Protein AF-A0A2W6DVE7-F1 (afdb_monomer)

Radius of gyration: 12.14 Å; Cα contacts (8 Å, |Δi|>4): 48; chains: 1; bounding box: 24×30×28 Å

Nearest PDB structures (foldseek):
  3dbo-assembly1_B  TM=8.271E-01  e=1.879E-04  Mycobacterium tuberculosis H37Rv
  3h87-assembly1_B  TM=7.573E-01  e=6.640E-01  Mycobacterium tuberculosis H37Rv
  1bcs-assembly1_B  TM=3.537E-01  e=9.650E+00  Triticum aestivum

pLDDT: mean 81.38, std 19.56, range [42.16, 97.88]

Solvent-accessible surface area (backbone atoms only — not comparable to full-atom values): 3577 Å² total; per-residue (Å²): 138,82,72,84,68,72,73,77,69,81,64,87,91,64,68,50,74,65,57,48,53,52,50,52,51,24,33,75,70,70,38,66,47,76,39,76,68,71,72,59,61,88,53,65,86,42,86,65,51,46,82,43,82,102

Foldseek 3Di:
DDPPPVVVVPDDDDQDPVNVVVQVVCLVVLHEAEDCDPSCVVVPPPPSYHYHHD

Mean predicted aligned error: 8.0 Å

Secondary structure (DSSP, 8-state):
---TTGGG--SSSS--HHHHHHHHHHHHHT-PEEES-STTGGGTT-TT--EEE-

Sequence (54 aa):
RTSGADHLAEAGRRVGVNDLWIAASAAAYKLPVITQDNDFDILEGVAGLVIVRV

Structure (mmCIF, N/CA/C/O backbone):
data_AF-A0A2W6DVE7-F1
#
_entry.id   AF-A0A2W6DVE7-F1
#
loop_
_atom_site.group_PDB
_atom_site.id
_atom_site.type_symbol
_atom_site.label_atom_id
_atom_site.label_alt_id
_atom_site.label_comp_id
_atom_site.label_asym_id
_atom_site.label_entity_id
_atom_site.label_seq_id
_atom_site.pdbx_PDB_ins_code
_atom_site.Cartn_x
_atom_site.Cartn_y
_atom_site.Cartn_z
_atom_site.occupancy
_atom_site.B_iso_or_equiv
_atom_site.auth_seq_id
_atom_site.auth_comp_id
_atom_site.auth_asym_id
_atom_site.auth_atom_id
_atom_site.pdbx_PDB_model_num
ATOM 1 N N . ARG A 1 1 ? 15.146 21.422 -12.257 1.00 42.16 1 ARG A N 1
ATOM 2 C CA . ARG A 1 1 ? 16.212 20.656 -11.570 1.00 42.16 1 ARG A CA 1
ATOM 3 C C . ARG A 1 1 ? 15.640 19.273 -11.308 1.00 42.16 1 ARG A C 1
ATOM 5 O O . ARG A 1 1 ? 15.060 19.049 -10.262 1.00 42.16 1 ARG A O 1
ATOM 12 N N . THR A 1 2 ? 15.655 18.429 -12.331 1.00 44.56 2 THR A N 1
ATOM 13 C CA . THR A 1 2 ? 15.086 17.080 -12.305 1.00 44.56 2 THR A CA 1
ATOM 14 C C . THR A 1 2 ? 16.131 16.158 -11.686 1.00 44.56 2 THR A C 1
ATOM 16 O O . THR A 1 2 ? 17.243 16.046 -12.200 1.00 44.56 2 THR A O 1
ATOM 19 N N . SER A 1 3 ? 15.842 15.608 -10.508 1.00 45.56 3 SER A N 1
ATOM 20 C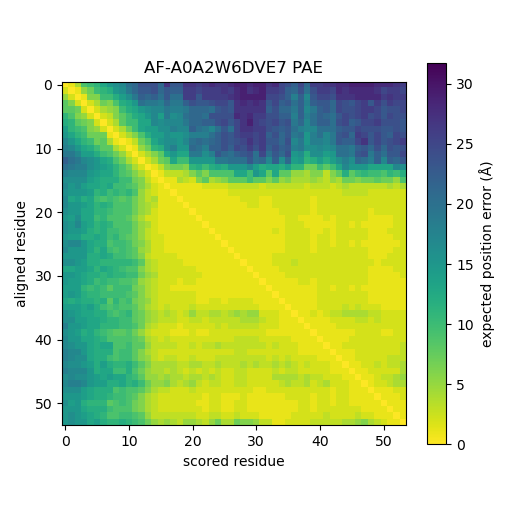 CA . SER A 1 3 ? 16.722 14.645 -9.850 1.00 45.56 3 SER A CA 1
ATOM 21 C C . SER A 1 3 ? 16.740 13.363 -10.673 1.00 45.56 3 SER A C 1
ATOM 23 O O . SER A 1 3 ? 15.745 12.654 -10.743 1.00 45.56 3 SER A O 1
ATOM 25 N N . GLY A 1 4 ? 17.882 13.066 -11.291 1.00 44.16 4 GLY A N 1
ATOM 26 C CA . GLY A 1 4 ? 18.127 11.857 -12.083 1.00 44.16 4 GLY A CA 1
ATOM 27 C C . GLY A 1 4 ? 18.193 10.555 -11.275 1.00 44.16 4 GLY A C 1
ATOM 28 O O . GLY A 1 4 ? 18.959 9.672 -11.640 1.00 44.16 4 GLY A O 1
ATOM 29 N N . ALA A 1 5 ? 17.439 10.445 -10.179 1.00 51.88 5 ALA A N 1
ATOM 30 C CA . ALA A 1 5 ? 17.300 9.213 -9.404 1.00 51.88 5 ALA A CA 1
ATOM 31 C C . ALA A 1 5 ? 16.096 8.369 -9.866 1.00 51.88 5 ALA A C 1
ATOM 33 O O . ALA A 1 5 ? 16.149 7.147 -9.764 1.00 51.88 5 ALA A O 1
ATOM 34 N N . ASP A 1 6 ? 15.073 8.997 -10.459 1.00 52.25 6 ASP A N 1
ATOM 35 C CA . ASP A 1 6 ? 13.826 8.314 -10.847 1.00 52.25 6 ASP A CA 1
ATOM 36 C C . ASP A 1 6 ? 13.947 7.508 -12.154 1.00 52.25 6 ASP A C 1
ATOM 38 O O . ASP A 1 6 ? 13.102 6.673 -12.455 1.00 52.25 6 ASP A O 1
ATOM 42 N N . HIS A 1 7 ? 15.034 7.679 -12.918 1.00 51.16 7 HIS A N 1
ATOM 43 C CA . HIS A 1 7 ? 15.262 6.939 -14.169 1.00 51.16 7 HIS A CA 1
ATOM 44 C C . HIS A 1 7 ? 15.791 5.503 -13.981 1.00 51.16 7 HIS A C 1
ATOM 46 O O . HIS A 1 7 ? 15.947 4.782 -14.960 1.00 51.16 7 HIS A O 1
ATOM 52 N N . LEU A 1 8 ? 16.090 5.056 -12.754 1.00 47.84 8 LEU A N 1
ATOM 53 C CA . LEU A 1 8 ? 16.654 3.714 -12.515 1.00 47.84 8 LEU A CA 1
ATOM 54 C C . LEU A 1 8 ? 15.636 2.667 -12.036 1.00 47.84 8 LEU A C 1
ATOM 56 O O . LEU A 1 8 ? 15.994 1.495 -11.926 1.00 47.84 8 LEU A O 1
ATOM 60 N N . ALA A 1 9 ? 14.374 3.043 -11.811 1.00 51.41 9 ALA A N 1
ATOM 61 C CA . ALA A 1 9 ? 13.290 2.099 -11.512 1.00 51.41 9 ALA A CA 1
ATOM 62 C C . ALA A 1 9 ? 12.478 1.697 -12.761 1.00 51.41 9 ALA A C 1
ATOM 64 O O . ALA A 1 9 ? 11.461 1.017 -12.661 1.00 51.41 9 ALA A O 1
ATOM 65 N N . GLU A 1 10 ? 12.946 2.071 -13.956 1.00 48.78 10 GLU A N 1
ATOM 66 C CA . GLU A 1 10 ? 12.250 1.908 -15.238 1.00 48.78 10 GLU A CA 1
ATOM 67 C C . GLU A 1 10 ? 12.292 0.463 -15.797 1.00 48.78 10 GLU A C 1
ATOM 69 O O . GLU A 1 10 ? 12.448 0.227 -16.993 1.00 48.78 10 GLU A O 1
ATOM 74 N N . ALA A 1 11 ? 12.142 -0.543 -14.933 1.00 46.50 11 ALA A N 1
ATOM 75 C CA . ALA A 1 11 ? 11.981 -1.936 -15.340 1.00 46.50 11 ALA A CA 1
ATOM 76 C C . ALA A 1 11 ? 10.915 -2.612 -14.470 1.00 46.50 11 ALA A C 1
ATOM 78 O O . ALA A 1 11 ? 11.195 -3.185 -13.416 1.00 46.50 11 ALA A O 1
ATOM 79 N N . GLY A 1 12 ? 9.670 -2.513 -14.940 1.00 50.56 12 GLY A N 1
ATOM 80 C CA . GLY A 1 12 ? 8.481 -3.037 -14.281 1.00 50.56 12 GLY A CA 1
ATOM 81 C C . GLY A 1 12 ? 8.582 -4.506 -13.854 1.00 50.56 12 GLY A C 1
ATOM 82 O O . GLY A 1 12 ? 9.225 -5.330 -14.507 1.00 50.56 12 GLY A O 1
ATOM 83 N N . ARG A 1 13 ? 7.840 -4.807 -12.775 1.00 54.91 13 ARG A N 1
ATOM 84 C CA . ARG A 1 13 ? 7.669 -6.083 -12.037 1.00 54.91 13 ARG A CA 1
ATOM 85 C C . ARG A 1 13 ? 8.445 -6.239 -10.728 1.00 54.91 13 ARG A C 1
ATOM 87 O O . ARG A 1 13 ? 8.557 -7.361 -10.233 1.00 54.91 13 ARG A O 1
ATOM 94 N N . ARG A 1 14 ? 8.945 -5.168 -10.114 1.00 62.25 14 ARG A N 1
ATOM 95 C CA . ARG A 1 14 ? 9.449 -5.235 -8.735 1.00 62.25 14 ARG A CA 1
ATOM 96 C C . ARG A 1 14 ? 8.991 -4.002 -7.976 1.00 62.25 14 ARG A C 1
ATOM 98 O O . ARG A 1 14 ? 9.229 -2.900 -8.445 1.00 62.25 14 ARG A O 1
ATOM 105 N N . VAL A 1 15 ? 8.366 -4.216 -6.818 1.00 67.75 15 VAL A N 1
ATOM 106 C CA . VAL A 1 15 ? 8.177 -3.168 -5.806 1.00 67.75 15 VAL A CA 1
ATOM 107 C C . VAL A 1 15 ? 9.554 -2.560 -5.551 1.00 67.75 15 VAL A C 1
ATOM 109 O O . VAL A 1 15 ? 10.508 -3.317 -5.310 1.00 67.75 15 VAL A O 1
ATOM 112 N N . GLY A 1 16 ? 9.682 -1.236 -5.632 1.00 83.81 16 GLY A N 1
ATOM 113 C CA . GLY A 1 16 ? 10.916 -0.566 -5.252 1.00 83.81 16 GLY A CA 1
ATOM 114 C C . GLY A 1 16 ? 11.311 -0.994 -3.839 1.00 83.81 16 GLY A C 1
ATOM 115 O O . GLY A 1 16 ? 10.461 -1.196 -2.975 1.00 83.81 16 GLY A O 1
ATOM 116 N N . VAL A 1 17 ? 12.607 -1.176 -3.567 1.00 86.12 17 VAL A N 1
ATOM 117 C CA . VAL A 1 17 ? 13.040 -1.621 -2.225 1.00 86.12 17 VAL A CA 1
ATOM 118 C C . VAL A 1 17 ? 12.512 -0.691 -1.123 1.00 86.12 17 VAL A C 1
ATOM 120 O O . VAL A 1 17 ? 12.169 -1.156 -0.039 1.00 86.12 17 VAL A O 1
ATOM 123 N N . ASN A 1 18 ? 12.375 0.602 -1.426 1.00 88.19 18 ASN A N 1
ATOM 124 C CA . ASN A 1 18 ? 11.793 1.592 -0.529 1.00 88.19 18 ASN A CA 1
ATOM 125 C C . ASN A 1 18 ? 10.294 1.355 -0.307 1.00 88.19 18 ASN A C 1
ATOM 127 O O . ASN A 1 18 ? 9.855 1.325 0.840 1.00 88.19 18 ASN A O 1
ATOM 131 N N . ASP A 1 19 ? 9.531 1.110 -1.371 1.00 91.19 19 ASP A N 1
ATOM 132 C C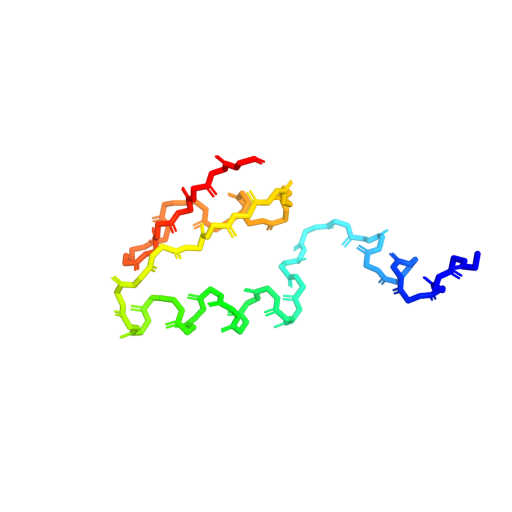A . ASP A 1 19 ? 8.087 0.864 -1.286 1.00 91.19 19 ASP A CA 1
ATOM 133 C C . ASP A 1 19 ? 7.787 -0.407 -0.494 1.00 91.19 19 ASP A C 1
ATOM 135 O O . ASP A 1 19 ? 6.845 -0.450 0.297 1.00 91.19 19 ASP A O 1
ATOM 139 N N . LEU A 1 20 ? 8.651 -1.422 -0.610 1.00 92.06 20 LEU A N 1
ATOM 140 C CA . LEU A 1 20 ? 8.531 -2.643 0.179 1.00 92.06 20 LEU A CA 1
ATOM 141 C C . LEU A 1 20 ? 8.752 -2.377 1.673 1.00 92.06 20 LEU A C 1
ATOM 143 O O . LEU A 1 20 ? 8.006 -2.896 2.503 1.00 92.06 20 LEU A O 1
ATOM 147 N N . TRP A 1 21 ? 9.742 -1.556 2.031 1.00 95.19 21 TRP A N 1
ATOM 148 C CA . TRP A 1 21 ? 9.964 -1.157 3.425 1.00 95.19 21 TRP A CA 1
ATOM 149 C C . TRP A 1 21 ? 8.815 -0.314 3.980 1.00 95.19 21 TRP A C 1
ATOM 151 O O . TRP A 1 21 ? 8.415 -0.513 5.132 1.00 95.19 21 TRP A O 1
ATOM 161 N N . ILE A 1 22 ? 8.251 0.583 3.169 1.00 95.50 22 ILE A N 1
ATOM 162 C CA . ILE A 1 22 ? 7.066 1.369 3.530 1.00 95.50 22 ILE A CA 1
ATOM 163 C C . ILE A 1 22 ? 5.881 0.430 3.788 1.00 95.50 22 ILE A C 1
ATOM 165 O O . ILE A 1 22 ? 5.276 0.491 4.860 1.00 95.50 22 ILE A O 1
ATOM 169 N N . ALA A 1 23 ? 5.595 -0.488 2.861 1.00 95.12 23 ALA A N 1
ATOM 170 C CA . ALA A 1 23 ? 4.495 -1.442 2.975 1.00 95.12 23 ALA A CA 1
ATOM 171 C C . ALA A 1 23 ? 4.650 -2.374 4.188 1.00 95.12 23 ALA A C 1
ATOM 173 O O . ALA A 1 23 ? 3.704 -2.562 4.953 1.00 95.12 23 ALA A O 1
ATOM 174 N N . ALA A 1 24 ? 5.850 -2.917 4.412 1.00 95.00 24 ALA A N 1
ATOM 175 C CA . ALA A 1 24 ? 6.132 -3.771 5.564 1.00 95.00 24 ALA A CA 1
ATOM 176 C C . ALA A 1 24 ? 5.929 -3.027 6.892 1.00 95.00 24 ALA A C 1
ATOM 178 O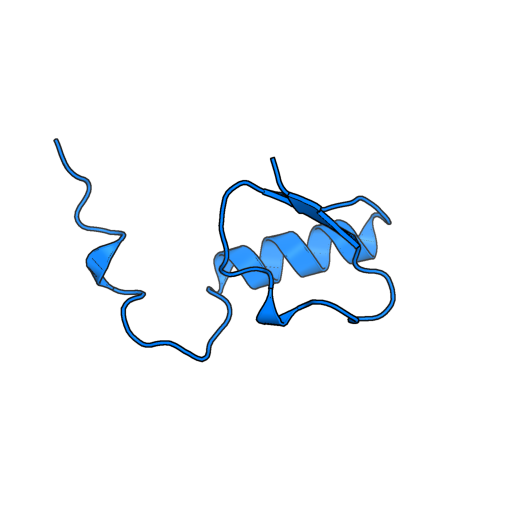 O . ALA A 1 24 ? 5.342 -3.573 7.828 1.00 95.00 24 ALA A O 1
ATOM 179 N N . SER A 1 25 ? 6.364 -1.767 6.961 1.00 97.00 25 SER A N 1
ATOM 180 C CA . SER A 1 25 ? 6.163 -0.923 8.141 1.00 97.00 25 SER A CA 1
ATOM 181 C C . SER A 1 25 ? 4.675 -0.657 8.377 1.00 97.00 25 SER A C 1
ATOM 183 O O . SER A 1 25 ? 4.182 -0.857 9.485 1.00 97.00 25 SER A O 1
ATOM 185 N N . ALA A 1 26 ? 3.934 -0.276 7.333 1.00 97.50 26 ALA A N 1
ATOM 186 C CA . ALA A 1 26 ? 2.497 -0.028 7.413 1.00 97.50 26 ALA A CA 1
ATOM 187 C C . ALA A 1 26 ? 1.732 -1.261 7.927 1.00 97.50 26 ALA A C 1
ATOM 189 O O . ALA A 1 26 ? 0.954 -1.155 8.878 1.00 97.50 26 ALA A O 1
ATOM 190 N N . ALA A 1 27 ? 2.036 -2.444 7.385 1.00 96.25 27 ALA A N 1
ATOM 191 C CA . ALA A 1 27 ? 1.445 -3.703 7.829 1.00 96.25 27 ALA A CA 1
ATOM 192 C C . ALA A 1 27 ? 1.779 -4.029 9.297 1.00 96.25 27 ALA A C 1
ATOM 194 O O . ALA A 1 27 ? 0.890 -4.391 10.071 1.00 96.25 27 ALA A O 1
ATOM 195 N N . ALA A 1 28 ? 3.037 -3.851 9.719 1.00 96.81 28 ALA A N 1
ATOM 196 C CA . ALA A 1 28 ? 3.467 -4.111 11.096 1.00 96.81 28 ALA A CA 1
ATOM 197 C C . ALA A 1 28 ? 2.740 -3.223 12.121 1.00 96.81 28 ALA A C 1
ATOM 199 O O . ALA A 1 28 ? 2.383 -3.688 13.206 1.00 96.81 28 ALA A O 1
ATOM 200 N N . TYR A 1 29 ? 2.477 -1.963 11.765 1.00 97.50 29 TYR A N 1
ATOM 201 C CA . TYR A 1 29 ? 1.772 -1.004 12.619 1.00 97.50 29 TYR A CA 1
ATOM 202 C C . TYR A 1 29 ? 0.253 -0.965 12.402 1.00 97.50 29 TYR A C 1
ATOM 204 O O . TYR A 1 29 ? -0.431 -0.218 13.101 1.00 97.50 29 TYR A O 1
ATOM 212 N N . LYS A 1 30 ? -0.293 -1.781 11.490 1.00 96.81 30 LYS A N 1
ATOM 213 C CA . LYS A 1 30 ? -1.720 -1.797 11.115 1.00 96.81 30 LYS A CA 1
ATOM 214 C C . LYS A 1 30 ? -2.225 -0.427 10.640 1.00 96.81 30 LYS A C 1
ATOM 216 O O . LYS A 1 30 ? -3.332 -0.011 10.981 1.00 96.81 30 LYS A O 1
ATOM 221 N N . LEU A 1 31 ? -1.399 0.272 9.866 1.00 97.88 31 LEU A N 1
ATOM 222 C CA . LEU A 1 31 ? -1.713 1.563 9.258 1.00 97.88 31 LEU A CA 1
ATOM 223 C C . LEU A 1 31 ? -1.888 1.410 7.739 1.00 97.88 31 LEU A C 1
ATOM 225 O O . LEU A 1 31 ? -1.256 0.535 7.145 1.00 97.88 31 LEU A O 1
ATOM 229 N N . PRO A 1 32 ? -2.718 2.245 7.091 1.00 97.62 32 PRO A N 1
ATOM 230 C CA . PRO A 1 32 ? -2.796 2.270 5.638 1.00 97.62 32 PRO A CA 1
ATOM 231 C C . PRO A 1 32 ? -1.573 2.969 5.029 1.00 97.62 32 PRO A C 1
ATOM 233 O O . PRO A 1 32 ? -1.037 3.918 5.606 1.00 97.62 32 PRO A O 1
ATOM 236 N N . VAL A 1 33 ? -1.179 2.556 3.825 1.00 96.62 33 VAL A N 1
ATOM 237 C CA . VAL A 1 33 ? -0.309 3.361 2.959 1.00 96.62 33 VAL A CA 1
ATOM 238 C C . VAL A 1 33 ? -1.198 4.324 2.183 1.00 96.62 33 VAL A C 1
ATOM 240 O O . VAL A 1 33 ? -2.044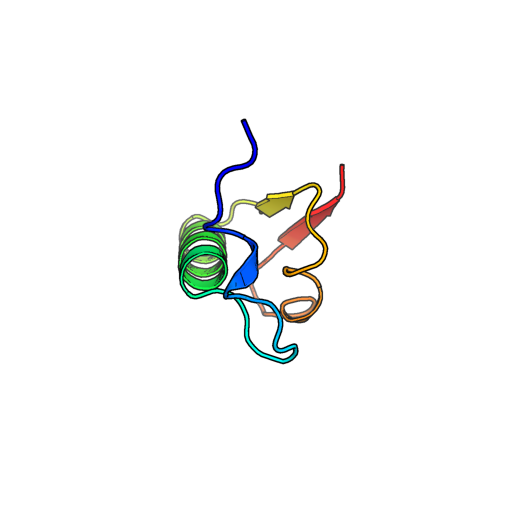 3.896 1.401 1.00 96.62 33 VAL A O 1
ATOM 243 N N . ILE A 1 34 ? -1.014 5.623 2.409 1.00 97.31 34 ILE A N 1
ATOM 244 C CA . ILE A 1 34 ? -1.667 6.679 1.630 1.00 97.31 34 ILE A CA 1
ATOM 245 C C . ILE A 1 34 ? -0.685 7.119 0.545 1.00 97.31 34 ILE A C 1
ATOM 247 O O . ILE A 1 34 ? 0.410 7.570 0.879 1.00 97.31 34 ILE A O 1
ATOM 251 N N . THR A 1 35 ? -1.038 6.971 -0.731 1.00 95.00 35 THR A N 1
ATOM 252 C CA . THR A 1 35 ? -0.098 7.226 -1.834 1.00 95.00 35 THR A CA 1
ATOM 253 C C . THR A 1 35 ? -0.775 7.781 -3.089 1.00 95.00 35 THR A C 1
ATOM 255 O O . THR A 1 35 ? -1.932 7.473 -3.367 1.00 95.00 35 THR A O 1
ATOM 258 N N . GLN A 1 36 ? -0.029 8.587 -3.851 1.00 95.94 36 GLN A N 1
ATOM 259 C CA . GLN A 1 36 ? -0.371 8.999 -5.224 1.00 95.94 36 GLN A CA 1
ATOM 260 C C . GLN A 1 36 ? 0.293 8.095 -6.276 1.00 95.94 36 GLN A C 1
ATOM 262 O O . GLN A 1 36 ? 0.010 8.210 -7.466 1.00 95.94 36 GLN A O 1
ATOM 267 N N . ASP A 1 37 ? 1.201 7.221 -5.838 1.00 88.69 37 ASP A N 1
ATOM 268 C CA . ASP A 1 37 ? 1.983 6.337 -6.694 1.00 88.69 37 ASP A CA 1
ATOM 269 C C . ASP A 1 37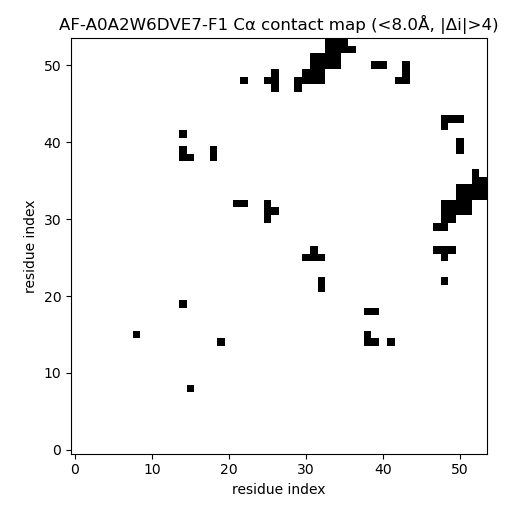 ? 1.196 5.070 -7.052 1.00 88.69 37 ASP A C 1
ATOM 271 O O . ASP A 1 37 ? 0.429 4.550 -6.236 1.00 88.69 37 ASP A O 1
ATOM 275 N N . ASN A 1 38 ? 1.393 4.554 -8.264 1.00 90.62 38 ASN A N 1
ATOM 276 C CA . ASN A 1 38 ? 0.807 3.298 -8.715 1.00 90.62 38 ASN A CA 1
ATOM 277 C C . ASN A 1 38 ? 1.647 2.060 -8.396 1.00 90.62 38 ASN A C 1
ATOM 279 O O . ASN A 1 38 ? 1.138 0.944 -8.494 1.00 90.62 38 ASN A O 1
ATOM 283 N N . ASP A 1 39 ? 2.880 2.231 -7.929 1.00 88.12 39 ASP A N 1
ATOM 284 C CA . ASP A 1 39 ? 3.796 1.126 -7.643 1.00 88.12 39 ASP A CA 1
ATOM 285 C C . ASP A 1 39 ? 3.333 0.218 -6.488 1.00 88.12 39 ASP A C 1
ATOM 287 O O . ASP A 1 39 ? 3.783 -0.924 -6.366 1.00 88.12 39 ASP A O 1
ATOM 291 N N . PHE A 1 40 ? 2.371 0.668 -5.675 1.00 91.50 40 PHE A N 1
ATOM 292 C CA . PHE A 1 40 ? 1.765 -0.132 -4.607 1.00 91.50 40 PHE A CA 1
ATOM 293 C C . PHE A 1 40 ? 0.638 -1.064 -5.084 1.00 91.50 40 PHE A C 1
ATOM 295 O O . PHE A 1 40 ? 0.251 -1.951 -4.323 1.00 91.50 40 PHE A O 1
ATOM 302 N N . ASP A 1 41 ? 0.145 -0.941 -6.323 1.00 90.00 41 ASP A N 1
ATOM 303 C CA . ASP A 1 41 ? -0.959 -1.780 -6.834 1.00 90.00 41 ASP A CA 1
ATOM 304 C C . ASP A 1 41 ? -0.625 -3.269 -6.815 1.00 90.00 41 ASP A C 1
ATOM 306 O O . ASP A 1 41 ? -1.467 -4.118 -6.531 1.00 90.00 41 ASP A O 1
ATOM 310 N N . ILE A 1 42 ? 0.637 -3.609 -7.072 1.00 89.38 42 ILE A N 1
ATOM 311 C CA . ILE A 1 42 ? 1.102 -5.001 -7.061 1.00 89.38 42 ILE A CA 1
ATOM 312 C C . ILE A 1 42 ? 1.070 -5.636 -5.663 1.00 89.38 42 ILE A C 1
ATOM 314 O O . ILE A 1 42 ? 1.278 -6.843 -5.540 1.00 89.38 42 ILE A O 1
ATOM 318 N N . LEU A 1 43 ? 0.830 -4.835 -4.620 1.00 90.12 43 LEU A N 1
ATOM 319 C CA . LEU A 1 43 ? 0.670 -5.267 -3.235 1.00 90.12 43 LEU A CA 1
ATOM 320 C C . LEU A 1 43 ? -0.798 -5.314 -2.784 1.00 90.12 43 LEU A C 1
ATOM 322 O O . LEU A 1 43 ? -1.061 -5.655 -1.627 1.00 90.12 43 LEU A O 1
ATOM 326 N N . GLU A 1 44 ? -1.763 -5.002 -3.65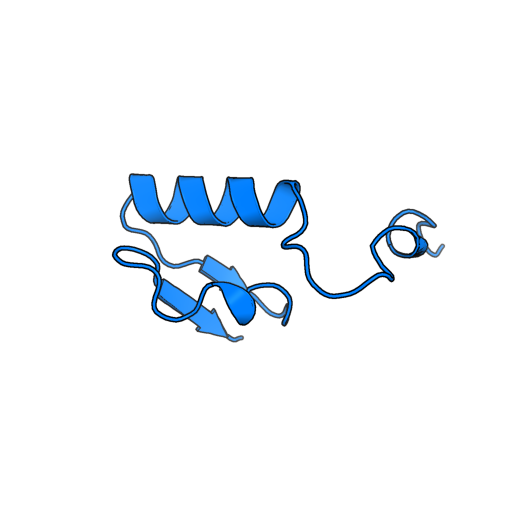4 1.00 88.88 44 GLU A N 1
ATOM 327 C CA . GLU A 1 44 ? -3.177 -5.159 -3.318 1.00 88.88 44 GLU A CA 1
ATOM 328 C C . GLU A 1 44 ? -3.514 -6.617 -2.964 1.00 88.88 44 GLU A C 1
ATOM 330 O O . GLU A 1 44 ? -3.046 -7.575 -3.581 1.00 88.88 44 GLU A O 1
ATOM 335 N N . GLY A 1 45 ? -4.337 -6.797 -1.927 1.00 87.25 45 GLY A N 1
ATOM 336 C CA . GLY A 1 45 ? -4.744 -8.117 -1.437 1.00 87.25 45 GLY A CA 1
ATOM 337 C C . GLY A 1 45 ? -3.744 -8.799 -0.496 1.00 87.25 45 GLY A C 1
ATOM 338 O O . GLY A 1 45 ? -4.059 -9.860 0.048 1.00 87.25 45 GLY A O 1
ATOM 339 N N . VAL A 1 46 ? -2.575 -8.199 -0.235 1.00 91.44 46 VAL A N 1
ATOM 340 C CA . VAL A 1 46 ? -1.669 -8.674 0.821 1.00 91.44 46 VAL A CA 1
ATOM 341 C C . VAL A 1 46 ? -2.352 -8.540 2.185 1.00 91.44 46 VAL 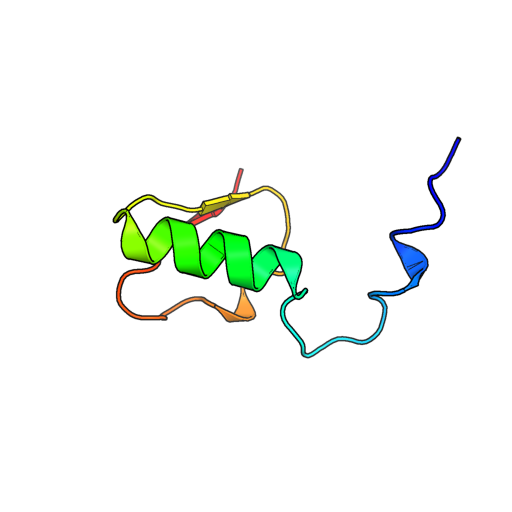A 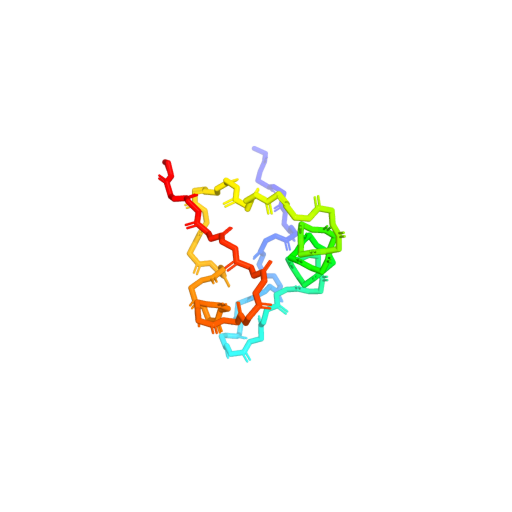C 1
ATOM 343 O O . VAL A 1 46 ? -2.804 -7.467 2.585 1.00 91.44 46 VAL A O 1
ATOM 346 N N . ALA A 1 47 ? -2.425 -9.648 2.924 1.00 90.38 47 ALA A N 1
ATOM 347 C CA . ALA A 1 47 ? -3.080 -9.681 4.225 1.00 90.38 47 ALA A CA 1
ATOM 348 C C . ALA A 1 47 ? -2.430 -8.690 5.206 1.00 90.38 47 ALA A C 1
ATOM 350 O O . ALA A 1 47 ? -1.221 -8.719 5.429 1.00 90.38 47 ALA A O 1
ATOM 351 N N . GLY A 1 48 ? -3.250 -7.837 5.823 1.00 88.69 48 GLY A N 1
ATOM 352 C CA . GLY A 1 48 ? -2.787 -6.834 6.786 1.00 88.69 48 GLY A CA 1
ATOM 353 C C . GLY A 1 48 ? -2.240 -5.548 6.163 1.00 88.69 48 GLY A C 1
ATOM 354 O O . GLY A 1 48 ? -1.802 -4.678 6.911 1.00 88.69 48 GLY A O 1
ATOM 355 N N . LEU A 1 49 ? -2.301 -5.400 4.836 1.00 95.81 49 LEU A N 1
ATOM 356 C CA . LEU A 1 49 ? -1.935 -4.176 4.133 1.00 95.81 49 LEU A CA 1
ATOM 357 C C . LEU A 1 49 ? -3.176 -3.527 3.509 1.00 95.81 49 LEU A C 1
ATOM 359 O O . LEU A 1 49 ? -3.981 -4.190 2.858 1.00 95.81 49 LEU A O 1
ATOM 363 N N . VAL A 1 50 ? -3.324 -2.219 3.715 1.00 97.06 50 VAL A N 1
ATOM 364 C CA . VAL A 1 50 ? -4.380 -1.400 3.108 1.00 97.06 50 VAL A CA 1
ATOM 365 C C . VAL A 1 50 ? -3.710 -0.275 2.334 1.00 97.06 50 VAL A C 1
ATOM 367 O O . VAL A 1 50 ? -2.911 0.465 2.907 1.00 97.06 50 VAL A O 1
ATOM 370 N N . ILE A 1 51 ? -4.043 -0.143 1.053 1.00 95.88 51 ILE A N 1
ATOM 371 C CA . ILE A 1 51 ? -3.572 0.941 0.188 1.00 95.88 51 ILE A CA 1
ATOM 372 C C . ILE A 1 51 ? -4.736 1.905 -0.051 1.00 95.88 51 ILE A C 1
ATOM 374 O O . ILE A 1 51 ? -5.847 1.479 -0.362 1.00 95.88 51 ILE A O 1
ATOM 378 N N . VAL A 1 52 ? -4.495 3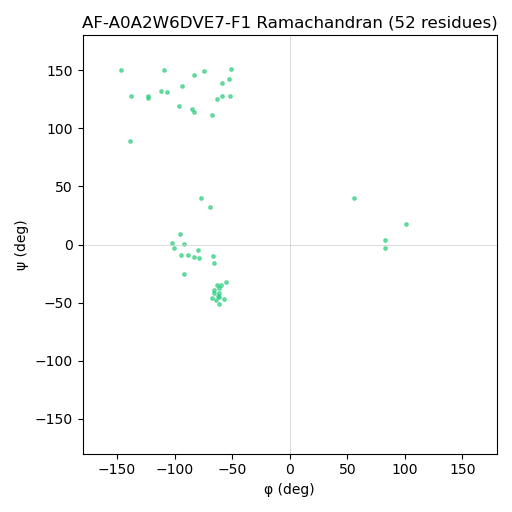.204 0.119 1.00 96.56 52 VAL A N 1
ATOM 379 C CA . VAL A 1 52 ? -5.464 4.272 -0.158 1.00 96.56 52 VAL A CA 1
ATOM 380 C C . VAL A 1 52 ? -4.847 5.242 -1.152 1.00 96.56 52 VAL A C 1
ATOM 382 O O . VAL A 1 52 ? -3.753 5.762 -0.930 1.00 96.56 52 VAL A O 1
ATOM 385 N N . ARG A 1 53 ? -5.578 5.501 -2.235 1.00 94.44 53 ARG A N 1
ATOM 386 C CA . ARG A 1 53 ? -5.152 6.394 -3.313 1.00 94.44 53 ARG A CA 1
ATOM 387 C C . ARG A 1 53 ? -5.677 7.807 -3.100 1.00 94.44 53 ARG A C 1
ATOM 389 O O . ARG A 1 53 ? -6.844 7.966 -2.734 1.00 94.44 53 ARG A O 1
ATOM 396 N N . VAL A 1 54 ? -4.822 8.803 -3.328 1.00 93.31 54 VAL A N 1
ATOM 397 C CA . VAL A 1 54 ? -5.138 10.242 -3.221 1.00 93.31 54 VAL A CA 1
ATOM 398 C C . VAL A 1 54 ? -4.609 11.042 -4.399 1.00 93.31 54 VAL A C 1
ATOM 400 O O . VAL A 1 54 ? -3.732 10.531 -5.123 1.00 93.31 54 VAL A O 1
#